Protein AF-A0A9D8LE51-F1 (afdb_monomer_lite)

Foldseek 3Di:
DKFWADPVCRPDTDDFDKAKDWDWDWDAPDPPGDIWIKIWIWIDRVQQQKIWTWIKTADPDPVDQAGIKIKIAMDGDDPSRPWWWDDKDAKFFAADQPDDGDGQQWDKDAPDTRIIMTGGGNPVVSVVVNLVRQQRGFKIWMWTAIPVRIIMIDIDGCPPVNNVSSVVSVVVVVD

Structure (mmCIF, N/CA/C/O backbone):
data_AF-A0A9D8LE51-F1
#
_entry.id   AF-A0A9D8LE51-F1
#
loop_
_atom_site.group_PDB
_atom_site.id
_atom_site.type_symbol
_atom_site.label_atom_id
_atom_site.label_alt_id
_atom_site.label_comp_id
_atom_site.label_asym_id
_atom_site.label_entity_id
_atom_site.label_seq_id
_atom_site.pdbx_PDB_ins_code
_atom_site.Cartn_x
_atom_site.Cartn_y
_atom_site.Cartn_z
_atom_site.occupancy
_atom_site.B_iso_or_equiv
_atom_site.auth_seq_id
_atom_site.auth_comp_id
_atom_site.auth_asym_id
_atom_site.auth_atom_id
_atom_site.pdbx_PDB_model_num
ATOM 1 N N . MET A 1 1 ? 0.477 -6.392 -10.928 1.00 93.62 1 MET A N 1
ATOM 2 C CA . MET A 1 1 ? 1.270 -6.075 -12.134 1.00 93.62 1 MET A CA 1
ATOM 3 C C . MET A 1 1 ? 2.064 -4.800 -11.927 1.00 93.62 1 MET A C 1
ATOM 5 O O . MET A 1 1 ? 1.742 -4.028 -11.030 1.00 93.62 1 MET A O 1
ATOM 9 N N . LEU A 1 2 ? 3.092 -4.597 -12.742 1.00 94.69 2 LEU A N 1
ATOM 10 C CA . LEU A 1 2 ? 3.905 -3.389 -12.770 1.00 94.69 2 LEU A CA 1
ATOM 11 C C . LEU A 1 2 ? 3.818 -2.756 -14.156 1.00 94.69 2 LEU A C 1
ATOM 13 O O . LEU A 1 2 ? 4.219 -3.365 -15.145 1.00 94.69 2 LEU A O 1
ATOM 17 N N . TYR A 1 3 ? 3.315 -1.532 -14.200 1.00 93.44 3 TYR A N 1
ATOM 18 C CA . TYR A 1 3 ? 3.349 -0.673 -15.372 1.00 93.44 3 TYR A CA 1
ATOM 19 C C . TYR A 1 3 ? 4.616 0.176 -15.308 1.00 93.44 3 TYR A C 1
ATOM 21 O O . TYR A 1 3 ? 4.831 0.860 -14.311 1.00 93.44 3 TYR A O 1
ATOM 29 N N . ILE A 1 4 ? 5.462 0.130 -16.335 1.00 91.00 4 ILE A N 1
ATOM 30 C CA . ILE A 1 4 ? 6.703 0.913 -16.415 1.00 91.00 4 ILE A CA 1
ATOM 31 C C . ILE A 1 4 ? 6.633 1.813 -17.641 1.00 91.00 4 ILE A C 1
ATOM 33 O O . ILE A 1 4 ? 6.334 1.353 -18.744 1.00 91.00 4 ILE A O 1
ATOM 37 N N . GLU A 1 5 ? 6.940 3.090 -17.451 1.00 88.88 5 GLU A N 1
ATOM 38 C CA . GLU A 1 5 ? 7.094 4.039 -18.546 1.00 88.88 5 GLU A CA 1
ATOM 39 C C . GLU A 1 5 ? 8.194 3.586 -19.521 1.00 88.88 5 GLU A C 1
ATOM 41 O O . GLU A 1 5 ? 9.293 3.191 -19.118 1.00 88.88 5 GLU A O 1
ATOM 46 N N . VAL A 1 6 ? 7.895 3.671 -20.817 1.00 84.88 6 VAL A N 1
ATOM 47 C CA . VAL A 1 6 ? 8.857 3.457 -21.900 1.00 84.88 6 VAL A CA 1
ATOM 48 C C . VAL A 1 6 ? 9.201 4.833 -22.478 1.00 84.88 6 VAL A C 1
ATOM 50 O O . VAL A 1 6 ? 8.298 5.471 -23.019 1.00 84.88 6 VAL A O 1
ATOM 53 N N . PRO A 1 7 ? 10.461 5.309 -22.385 1.00 79.75 7 PRO A N 1
ATOM 54 C CA . PRO A 1 7 ? 10.827 6.664 -22.814 1.00 79.75 7 PRO A CA 1
ATOM 55 C C . PRO A 1 7 ? 10.425 6.991 -24.258 1.00 79.75 7 PRO A C 1
ATOM 57 O O . PRO A 1 7 ? 9.908 8.073 -24.524 1.00 79.75 7 PRO A O 1
ATOM 60 N N . ASP A 1 8 ? 10.587 6.029 -25.168 1.00 82.56 8 ASP A N 1
ATOM 61 C CA . ASP A 1 8 ? 10.288 6.199 -26.595 1.00 82.56 8 ASP A CA 1
ATOM 62 C C . ASP A 1 8 ? 8.804 5.973 -26.943 1.00 82.56 8 ASP A C 1
ATOM 64 O O . ASP A 1 8 ? 8.380 6.218 -28.072 1.00 82.56 8 ASP A O 1
ATOM 68 N N . ALA A 1 9 ? 7.993 5.515 -25.981 1.00 81.00 9 ALA A N 1
ATOM 69 C CA . ALA A 1 9 ? 6.557 5.300 -26.147 1.00 81.00 9 ALA A CA 1
ATO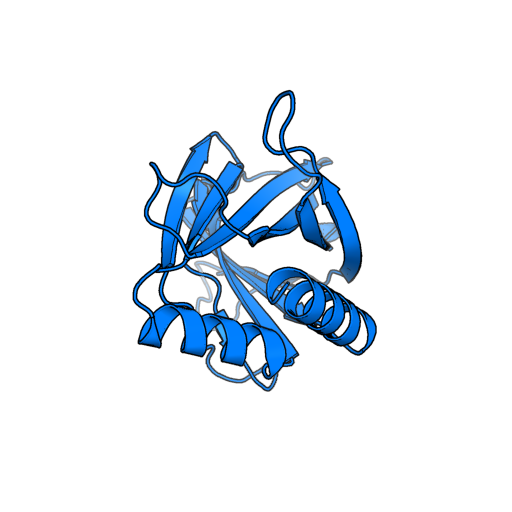M 70 C C . ALA A 1 9 ? 5.781 5.538 -24.831 1.00 81.00 9 ALA A C 1
ATOM 72 O O . ALA A 1 9 ? 5.201 4.601 -24.277 1.00 81.00 9 ALA A O 1
ATOM 73 N N . PRO A 1 10 ? 5.694 6.786 -24.326 1.00 73.19 10 PRO A N 1
ATOM 74 C CA . PRO A 1 10 ? 5.109 7.065 -23.006 1.00 73.19 10 PRO A CA 1
ATOM 75 C C . PRO A 1 10 ? 3.629 6.668 -22.868 1.00 73.19 10 PRO A C 1
ATOM 77 O O . PRO A 1 10 ? 3.141 6.460 -21.763 1.00 73.19 10 PRO A O 1
ATOM 80 N N . GLN A 1 11 ? 2.907 6.557 -23.990 1.00 80.12 11 GLN A N 1
ATOM 81 C CA . GLN A 1 11 ? 1.498 6.141 -24.041 1.00 80.12 11 GLN A CA 1
ATOM 82 C C . GLN A 1 11 ? 1.307 4.612 -24.055 1.00 80.12 11 GLN A C 1
ATOM 84 O O . GLN A 1 11 ? 0.177 4.138 -24.005 1.00 80.12 11 GLN A O 1
ATOM 89 N 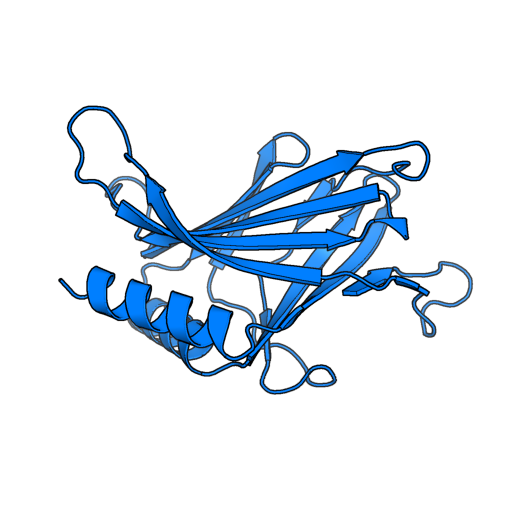N . GLN A 1 12 ? 2.389 3.834 -24.149 1.00 84.31 12 GLN A N 1
ATOM 90 C CA . GLN A 1 12 ? 2.366 2.371 -24.179 1.00 84.31 12 GLN A CA 1
ATOM 91 C C . GLN A 1 12 ? 3.314 1.835 -23.099 1.00 84.31 12 GLN A C 1
ATOM 93 O O . GLN A 1 12 ? 4.438 1.425 -23.402 1.00 84.31 12 GLN A O 1
ATOM 98 N N . PRO A 1 13 ? 2.903 1.875 -21.817 1.00 86.94 13 PRO A N 1
ATOM 99 C CA . PRO A 1 13 ? 3.744 1.382 -20.740 1.00 86.94 13 PRO A CA 1
ATOM 100 C C . PRO A 1 13 ? 4.001 -0.117 -20.902 1.00 86.94 13 PRO A C 1
ATOM 102 O O . PRO A 1 13 ? 3.112 -0.898 -21.257 1.00 86.94 13 PRO A O 1
ATOM 105 N N . ARG A 1 14 ? 5.222 -0.544 -20.575 1.00 90.75 14 ARG A N 1
ATOM 106 C CA . ARG A 1 14 ? 5.536 -1.966 -20.462 1.00 90.75 14 ARG A CA 1
ATOM 107 C C . ARG A 1 14 ? 4.805 -2.513 -19.242 1.00 90.75 14 ARG A C 1
ATOM 109 O O . ARG A 1 14 ? 5.027 -2.042 -18.130 1.00 90.75 14 ARG A O 1
ATOM 116 N N . THR A 1 15 ? 3.981 -3.530 -19.453 1.00 94.44 15 THR A N 1
ATOM 117 C CA . THR A 1 15 ? 3.279 -4.229 -18.373 1.00 94.44 15 THR A CA 1
ATOM 118 C C . THR A 1 15 ? 4.034 -5.500 -18.016 1.00 94.44 15 THR A C 1
ATOM 120 O O . THR A 1 15 ? 4.350 -6.303 -18.894 1.00 94.44 15 THR A O 1
ATOM 123 N N . VAL A 1 16 ? 4.335 -5.682 -16.733 1.00 94.94 16 VAL A N 1
ATOM 124 C CA . VAL A 1 16 ? 4.995 -6.879 -16.204 1.00 94.94 16 VAL A CA 1
ATOM 125 C C . VAL A 1 16 ? 4.047 -7.576 -15.223 1.00 94.94 16 VAL A C 1
ATOM 127 O O . VAL A 1 16 ? 3.603 -6.950 -14.249 1.00 94.94 16 VAL A O 1
ATOM 130 N N . PRO A 1 17 ? 3.682 -8.847 -15.464 1.00 96.12 17 PRO A N 1
ATOM 131 C CA . PRO A 1 17 ? 2.771 -9.573 -14.593 1.00 96.12 17 PRO A CA 1
ATOM 132 C C . PRO A 1 17 ? 3.408 -9.845 -13.227 1.00 96.12 17 PRO A C 1
ATOM 134 O O . PRO A 1 17 ? 4.623 -9.928 -13.073 1.00 96.12 17 PRO A O 1
ATOM 137 N N . GLY A 1 18 ? 2.558 -9.986 -12.217 1.00 96.12 18 GLY A N 1
ATOM 138 C CA . GLY A 1 18 ? 2.969 -10.303 -10.856 1.00 96.12 18 GLY A CA 1
ATOM 139 C C . GLY A 1 18 ? 1.799 -10.863 -10.062 1.00 96.12 18 GLY A C 1
ATOM 140 O O . GLY A 1 18 ? 0.686 -10.966 -10.578 1.00 96.12 18 GLY A O 1
ATOM 141 N N . ARG A 1 19 ? 2.045 -11.196 -8.800 1.00 97.75 19 ARG A N 1
ATOM 142 C CA . ARG A 1 19 ? 1.057 -11.774 -7.880 1.00 97.75 19 ARG A CA 1
ATOM 143 C C . ARG A 1 19 ? 1.113 -11.088 -6.525 1.00 97.75 19 ARG A C 1
ATOM 145 O O . ARG A 1 19 ? 2.127 -10.483 -6.193 1.00 97.75 19 ARG A O 1
ATOM 152 N N . VAL A 1 20 ? 0.038 -11.199 -5.754 1.00 98.56 20 VAL A N 1
ATOM 153 C CA . VAL A 1 20 ? -0.041 -10.665 -4.393 1.00 98.56 20 VAL A CA 1
ATOM 154 C C . VAL A 1 20 ? -0.578 -11.717 -3.431 1.00 98.56 20 VAL A C 1
ATOM 156 O O . VAL A 1 20 ? -1.519 -12.441 -3.752 1.00 98.56 20 VAL A O 1
ATOM 159 N N . PHE A 1 21 ? 0.020 -11.783 -2.246 1.00 98.31 21 PHE A N 1
ATOM 160 C CA . PHE A 1 21 ? -0.419 -12.625 -1.140 1.00 98.31 21 PHE A CA 1
ATOM 161 C C . PHE A 1 21 ? -0.804 -11.752 0.045 1.00 98.31 21 PHE A C 1
ATOM 163 O O . PHE A 1 21 ? -0.005 -10.934 0.496 1.00 98.31 21 PHE A O 1
ATOM 170 N N . TRP A 1 22 ? -2.015 -11.949 0.559 1.00 98.50 22 TRP A N 1
ATOM 171 C CA . TRP A 1 22 ? -2.552 -11.203 1.691 1.00 98.50 22 TRP A CA 1
ATOM 172 C C . TRP A 1 22 ? -2.564 -12.065 2.944 1.00 98.50 22 TRP A C 1
ATOM 174 O O . TRP A 1 22 ? -2.959 -13.231 2.891 1.00 98.50 22 TRP A O 1
ATOM 184 N N . ARG A 1 23 ? -2.154 -11.488 4.072 1.00 97.75 23 ARG A N 1
ATOM 185 C CA . ARG A 1 23 ? -2.282 -12.123 5.383 1.00 97.75 23 ARG A CA 1
ATOM 186 C C . ARG A 1 23 ? -2.422 -11.096 6.492 1.00 97.75 23 ARG A C 1
ATOM 188 O O . ARG A 1 23 ? -1.899 -9.984 6.396 1.00 97.75 23 ARG A O 1
ATOM 195 N N . LEU A 1 24 ? -3.073 -11.517 7.569 1.00 95.94 24 LEU A N 1
ATOM 196 C CA . LEU A 1 24 ? -2.896 -10.881 8.863 1.00 95.94 24 LEU A CA 1
ATOM 197 C C . LEU A 1 24 ? -1.564 -11.328 9.460 1.00 95.94 24 LEU A C 1
ATOM 199 O O . LEU A 1 24 ? -1.166 -12.489 9.356 1.00 95.94 24 LEU A O 1
ATOM 203 N N . ASP A 1 25 ? -0.890 -10.382 10.082 1.00 92.69 25 ASP A N 1
ATOM 204 C CA . ASP A 1 25 ? 0.350 -10.562 10.811 1.00 92.69 25 ASP A CA 1
ATOM 205 C C . ASP A 1 25 ? 0.227 -9.843 12.157 1.00 92.69 25 ASP A C 1
ATOM 207 O O . ASP A 1 25 ? -0.746 -9.127 12.418 1.00 92.69 25 ASP A O 1
ATOM 211 N N . SER A 1 26 ? 1.223 -10.034 13.004 1.00 86.62 26 SER A N 1
ATOM 212 C CA . SER A 1 26 ? 1.283 -9.436 14.331 1.00 86.62 26 SER A CA 1
ATOM 213 C C . SER A 1 26 ? 2.681 -8.887 14.563 1.00 86.62 26 SER A C 1
ATOM 215 O O . SER A 1 26 ? 3.654 -9.574 14.260 1.00 86.62 26 SER A O 1
ATOM 217 N N . ASP A 1 27 ? 2.791 -7.677 15.103 1.00 77.50 27 ASP A N 1
ATOM 218 C CA . ASP A 1 27 ? 4.089 -7.059 15.385 1.00 77.50 27 ASP A CA 1
ATOM 219 C C . ASP A 1 27 ? 4.091 -6.347 16.736 1.00 77.50 27 ASP A C 1
ATOM 221 O O . ASP A 1 27 ? 3.074 -5.830 17.196 1.00 77.50 27 ASP A O 1
ATOM 225 N N . THR A 1 28 ? 5.248 -6.328 17.384 1.00 69.44 28 THR A N 1
ATOM 226 C CA . THR A 1 28 ? 5.460 -5.641 18.660 1.00 69.44 28 THR A CA 1
ATOM 227 C C . THR A 1 28 ? 6.071 -4.275 18.402 1.00 69.44 28 THR A C 1
ATOM 229 O O . THR A 1 28 ? 7.212 -4.180 17.948 1.00 69.44 28 THR A O 1
ATOM 232 N N . VAL A 1 29 ? 5.353 -3.202 18.736 1.00 63.44 29 VAL A N 1
ATOM 233 C CA . VAL A 1 29 ? 5.803 -1.817 18.503 1.00 63.44 29 VAL A CA 1
ATOM 234 C C . VAL A 1 29 ? 6.745 -1.336 19.623 1.00 63.44 29 VAL A C 1
ATOM 236 O O . VAL A 1 29 ? 6.523 -0.305 20.250 1.00 63.44 29 VAL A O 1
ATOM 239 N N . GLY A 1 30 ? 7.802 -2.104 19.900 1.00 62.50 30 GLY A N 1
ATOM 240 C CA . GLY A 1 30 ? 8.761 -1.849 20.983 1.00 62.50 30 GLY A CA 1
ATOM 241 C C . GLY A 1 30 ? 8.569 -2.739 22.217 1.00 62.50 30 GLY A C 1
ATOM 242 O O . GLY A 1 30 ? 7.576 -3.455 22.353 1.00 62.50 30 GLY A O 1
ATOM 243 N N . GLN A 1 31 ? 9.555 -2.734 23.123 1.00 62.94 31 GLN A N 1
ATOM 244 C CA . GLN A 1 31 ? 9.515 -3.570 24.330 1.00 62.94 31 GLN A CA 1
ATOM 245 C C . GLN A 1 31 ? 8.340 -3.182 25.238 1.00 62.94 31 GLN A C 1
ATOM 247 O O . GLN A 1 31 ? 8.195 -2.023 25.619 1.00 62.94 31 GLN A O 1
ATOM 252 N N . GLY A 1 32 ? 7.524 -4.172 25.610 1.00 67.50 32 GLY A N 1
ATOM 253 C CA . GLY A 1 32 ? 6.408 -4.009 26.547 1.00 67.50 32 GLY A CA 1
ATOM 254 C C . GLY A 1 32 ? 5.129 -3.413 25.952 1.00 67.50 32 GLY A C 1
ATOM 255 O O . GLY A 1 32 ? 4.167 -3.233 26.695 1.00 67.50 32 GLY A O 1
ATOM 256 N N . GLN A 1 33 ? 5.090 -3.123 24.648 1.00 68.12 33 GLN A N 1
ATOM 257 C CA . GLN A 1 33 ? 3.868 -2.675 23.9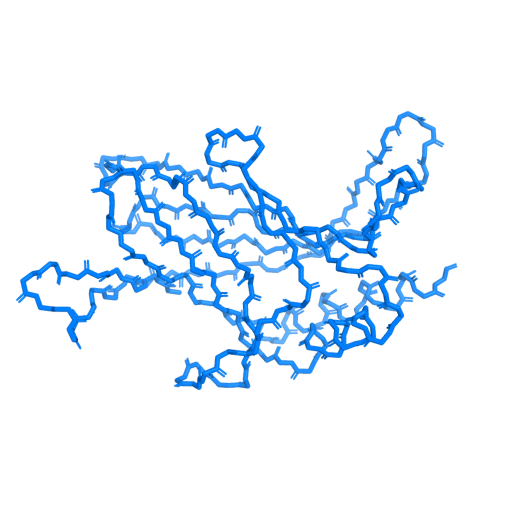77 1.00 68.12 33 GLN A CA 1
ATOM 258 C C . GLN A 1 33 ? 2.974 -3.858 23.575 1.00 68.12 33 GLN A C 1
ATOM 260 O O . GLN A 1 33 ? 3.488 -4.956 23.324 1.00 68.12 33 GLN A O 1
ATOM 265 N N . PRO A 1 34 ? 1.645 -3.652 23.495 1.00 71.81 34 PRO A N 1
ATOM 266 C CA . PRO A 1 34 ? 0.734 -4.640 22.938 1.00 71.81 34 PRO A CA 1
ATOM 267 C C . PRO A 1 34 ? 1.158 -5.060 21.529 1.00 71.81 34 PRO A C 1
ATOM 269 O O . PRO A 1 34 ? 1.731 -4.284 20.761 1.00 71.81 34 PRO A O 1
ATOM 272 N N . VAL A 1 35 ? 0.858 -6.312 21.196 1.00 79.31 35 VAL A N 1
ATOM 273 C CA . VAL A 1 35 ? 1.011 -6.820 19.836 1.00 79.31 35 VAL A CA 1
ATOM 274 C C . VAL A 1 35 ? -0.046 -6.154 18.961 1.00 79.31 35 VAL A C 1
ATOM 276 O O . VAL A 1 35 ? -1.242 -6.330 19.188 1.00 79.31 35 VAL A O 1
ATOM 279 N N . GLU A 1 36 ? 0.395 -5.420 17.949 1.00 85.25 36 GLU A N 1
ATOM 280 C CA . GLU A 1 36 ? -0.485 -4.772 16.988 1.00 85.25 36 GLU A CA 1
ATOM 281 C C . GLU A 1 36 ? -0.799 -5.712 15.829 1.00 85.25 36 GLU A C 1
ATOM 283 O O . GLU A 1 36 ? 0.077 -6.395 15.290 1.00 85.25 36 GLU A O 1
ATOM 288 N N . THR A 1 37 ? -2.067 -5.724 15.417 1.00 91.75 37 THR A N 1
ATOM 289 C CA . THR A 1 37 ? -2.469 -6.429 14.196 1.00 91.75 37 THR A CA 1
ATOM 290 C C . THR A 1 37 ? -1.973 -5.652 12.981 1.00 91.75 37 THR A C 1
ATOM 292 O O . THR A 1 37 ? -2.257 -4.460 12.838 1.00 91.75 37 THR A O 1
ATOM 295 N N . ILE A 1 38 ? -1.289 -6.353 12.080 1.00 95.38 38 ILE A N 1
ATOM 296 C CA . ILE A 1 38 ? -0.775 -5.826 10.819 1.00 95.38 38 ILE A CA 1
ATOM 297 C C . ILE A 1 38 ? -1.487 -6.503 9.649 1.00 95.38 38 ILE A C 1
ATOM 299 O O . ILE A 1 38 ? -1.605 -7.725 9.592 1.00 95.38 38 ILE A O 1
ATOM 303 N N . VAL A 1 39 ? -1.910 -5.713 8.667 1.00 98.12 39 VAL A N 1
ATOM 304 C CA . VAL A 1 39 ? -2.238 -6.220 7.329 1.00 98.12 39 VAL A CA 1
ATOM 305 C C . VAL A 1 39 ? -0.949 -6.283 6.529 1.00 98.12 39 VAL A C 1
ATOM 307 O O . VAL A 1 39 ? -0.243 -5.280 6.457 1.00 98.12 39 VAL A O 1
ATOM 310 N N . ARG A 1 40 ? -0.652 -7.417 5.893 1.00 98.44 40 ARG A N 1
ATOM 311 C CA . ARG A 1 40 ? 0.490 -7.553 4.983 1.00 98.44 40 ARG A CA 1
ATOM 312 C C . ARG A 1 40 ? 0.033 -8.030 3.609 1.00 98.44 40 ARG A C 1
ATOM 314 O O . ARG A 1 40 ? -0.654 -9.043 3.501 1.00 98.44 40 ARG A O 1
ATOM 321 N N . ALA A 1 41 ? 0.473 -7.319 2.578 1.00 98.62 41 ALA A N 1
ATOM 322 C CA . ALA A 1 41 ? 0.442 -7.729 1.185 1.00 98.62 41 ALA A CA 1
ATOM 323 C C . ALA A 1 41 ? 1.877 -7.931 0.688 1.00 98.62 41 ALA A C 1
ATOM 325 O O . ALA A 1 41 ? 2.679 -6.998 0.675 1.00 98.62 41 ALA A O 1
ATOM 326 N N . THR A 1 42 ? 2.204 -9.149 0.267 1.00 98.44 42 THR A N 1
ATOM 327 C CA . THR A 1 42 ? 3.475 -9.456 -0.396 1.00 98.44 42 THR A CA 1
ATOM 328 C C . THR A 1 42 ? 3.231 -9.522 -1.894 1.00 98.44 42 THR A C 1
ATOM 330 O O . THR A 1 42 ? 2.562 -10.438 -2.369 1.00 98.44 42 THR A O 1
ATOM 333 N N . VAL A 1 43 ? 3.744 -8.537 -2.628 1.00 98.44 43 VAL A N 1
ATOM 334 C CA . VAL A 1 43 ? 3.651 -8.455 -4.087 1.00 98.44 43 VAL A CA 1
ATOM 335 C C . VAL A 1 43 ? 4.958 -8.948 -4.697 1.00 98.44 43 VAL A C 1
ATOM 337 O O . VAL A 1 43 ? 6.030 -8.478 -4.328 1.00 98.44 43 VAL A O 1
ATOM 340 N N . GLU A 1 44 ? 4.874 -9.860 -5.658 1.00 97.06 44 GLU A N 1
ATOM 341 C CA . GLU A 1 44 ? 6.026 -10.408 -6.376 1.00 97.06 44 GLU A CA 1
ATOM 342 C C . GLU A 1 44 ? 5.863 -10.188 -7.880 1.00 97.06 44 GLU A C 1
ATOM 344 O O . GLU A 1 44 ? 4.826 -10.529 -8.456 1.00 97.06 44 GLU A O 1
ATOM 349 N N . ILE A 1 45 ? 6.895 -9.639 -8.522 1.00 95.75 45 ILE A N 1
ATOM 350 C CA . ILE A 1 45 ? 6.976 -9.388 -9.966 1.00 95.75 45 ILE A CA 1
ATOM 351 C C . ILE A 1 45 ? 8.288 -10.027 -10.465 1.00 95.75 45 ILE A C 1
ATOM 353 O O . ILE A 1 45 ? 9.300 -9.333 -10.617 1.00 95.75 45 ILE A O 1
ATOM 357 N N . PRO A 1 46 ? 8.309 -11.360 -10.671 1.00 92.94 46 PRO A N 1
ATOM 358 C CA . PRO A 1 46 ? 9.546 -12.109 -10.910 1.00 92.94 46 PRO A CA 1
ATOM 359 C C . PRO A 1 46 ? 10.324 -11.631 -12.138 1.00 92.94 46 PRO A C 1
ATOM 361 O O . PRO A 1 46 ? 11.533 -11.439 -12.058 1.00 92.94 46 PRO A O 1
ATOM 364 N N . ASP A 1 47 ? 9.627 -11.341 -13.238 1.00 91.38 47 ASP A N 1
ATOM 365 C CA . ASP A 1 47 ? 10.243 -10.910 -14.501 1.00 91.38 47 ASP A CA 1
ATOM 366 C C . ASP A 1 47 ? 10.861 -9.501 -14.427 1.00 91.38 47 ASP A C 1
ATOM 368 O O . ASP A 1 47 ? 11.619 -9.106 -15.314 1.00 91.38 47 ASP A O 1
ATOM 372 N N . ALA A 1 48 ? 10.541 -8.731 -13.381 1.00 91.44 48 ALA A N 1
ATOM 373 C CA . ALA A 1 48 ? 11.190 -7.458 -13.069 1.00 91.44 48 ALA A CA 1
ATOM 374 C C . ALA A 1 48 ? 12.244 -7.586 -11.956 1.00 91.44 48 ALA A C 1
ATOM 376 O O . ALA A 1 48 ? 12.845 -6.582 -11.581 1.00 91.44 48 ALA A O 1
ATOM 377 N N . GLY A 1 49 ? 12.428 -8.782 -11.383 1.00 92.94 49 GLY A N 1
ATOM 378 C CA . GLY A 1 49 ? 13.273 -8.985 -10.210 1.00 92.94 49 GLY A CA 1
ATOM 379 C C . GLY A 1 49 ? 12.851 -8.113 -9.028 1.00 92.94 49 GLY A C 1
ATOM 380 O O . GLY A 1 49 ? 13.716 -7.650 -8.295 1.00 92.94 49 GLY A O 1
ATOM 381 N N . LEU A 1 50 ? 11.552 -7.821 -8.876 1.00 94.56 50 LEU A N 1
ATOM 382 C CA . LEU A 1 50 ? 11.034 -6.868 -7.890 1.00 94.56 50 LEU A CA 1
ATOM 383 C C . LEU A 1 50 ? 10.000 -7.534 -6.980 1.00 94.56 50 LEU A C 1
ATOM 385 O O . LEU A 1 50 ? 9.048 -8.159 -7.448 1.00 94.56 50 LEU A O 1
ATOM 389 N N . ALA A 1 51 ? 10.151 -7.335 -5.677 1.00 96.44 51 ALA A N 1
ATOM 390 C CA . ALA A 1 51 ? 9.153 -7.670 -4.674 1.00 96.44 51 ALA A CA 1
ATOM 391 C C . ALA A 1 51 ? 8.853 -6.455 -3.789 1.00 96.44 51 ALA A C 1
ATOM 393 O O . ALA A 1 51 ? 9.721 -5.611 -3.559 1.00 96.44 51 ALA A O 1
ATOM 394 N N . LEU A 1 52 ? 7.624 -6.383 -3.288 1.00 98.19 52 LEU A N 1
ATOM 395 C CA . LEU A 1 52 ? 7.154 -5.371 -2.350 1.00 98.19 52 LEU A CA 1
ATOM 396 C C . LEU A 1 52 ? 6.498 -6.060 -1.154 1.00 98.19 52 LEU A C 1
ATOM 398 O O . LEU A 1 52 ? 5.550 -6.831 -1.289 1.00 98.19 52 LEU A O 1
ATOM 402 N N . ASP A 1 53 ? 6.985 -5.714 0.024 1.00 98.38 53 ASP A N 1
ATOM 403 C CA . ASP A 1 53 ? 6.372 -5.993 1.308 1.00 98.38 53 ASP A CA 1
ATOM 404 C C . ASP A 1 53 ? 5.596 -4.740 1.747 1.00 98.38 53 ASP A C 1
ATOM 406 O O . ASP A 1 53 ? 6.188 -3.752 2.191 1.00 98.38 53 ASP A O 1
ATOM 410 N N . PHE A 1 54 ? 4.277 -4.761 1.537 1.00 98.62 54 PHE A N 1
ATOM 411 C CA . PHE A 1 54 ? 3.353 -3.664 1.824 1.00 98.62 54 PHE A CA 1
ATOM 412 C C . PHE A 1 54 ? 2.578 -3.976 3.103 1.00 98.62 54 PHE A C 1
ATOM 414 O O . PHE A 1 54 ? 1.862 -4.975 3.170 1.00 98.62 54 PHE A O 1
ATOM 421 N N . THR A 1 55 ? 2.704 -3.137 4.125 1.00 98.31 55 THR A N 1
ATOM 422 C CA . THR A 1 55 ? 2.040 -3.339 5.416 1.00 98.31 55 THR A CA 1
ATOM 423 C C . THR A 1 55 ? 1.123 -2.184 5.765 1.00 98.31 55 THR A C 1
ATOM 425 O O . THR A 1 55 ? 1.383 -1.057 5.369 1.00 98.31 55 THR A O 1
ATOM 428 N N . ILE A 1 56 ? 0.064 -2.450 6.527 1.00 97.94 56 ILE A N 1
ATOM 429 C CA . ILE A 1 56 ? -0.799 -1.430 7.130 1.00 97.94 56 ILE A CA 1
ATOM 430 C C . ILE A 1 56 ? -0.952 -1.763 8.606 1.00 97.94 56 ILE A C 1
ATOM 432 O O . ILE A 1 56 ? -1.296 -2.895 8.956 1.00 97.94 56 ILE A O 1
ATOM 436 N N . ARG A 1 57 ? -0.717 -0.779 9.469 1.00 95.44 57 ARG A N 1
ATOM 437 C CA . ARG A 1 57 ? -0.890 -0.913 10.918 1.00 95.44 57 ARG A CA 1
ATOM 438 C C . ARG A 1 57 ? -1.447 0.362 11.530 1.00 95.44 57 ARG A C 1
ATOM 440 O O . ARG A 1 57 ? -1.205 1.452 11.006 1.00 95.44 57 ARG A O 1
ATOM 447 N N . ARG A 1 58 ? -2.135 0.237 12.664 1.00 94.12 58 ARG A N 1
ATOM 448 C CA . ARG A 1 58 ? -2.497 1.384 13.504 1.00 94.12 58 ARG A CA 1
ATOM 449 C C . ARG A 1 58 ? -1.229 2.072 14.010 1.00 94.12 58 ARG A C 1
ATOM 451 O O . ARG A 1 58 ? -0.210 1.424 14.274 1.00 94.12 58 ARG A O 1
ATOM 458 N N . ASN A 1 59 ? -1.272 3.396 14.104 1.00 92.56 59 ASN A N 1
ATOM 459 C CA . ASN A 1 59 ? -0.232 4.142 14.791 1.00 92.56 59 ASN A CA 1
ATOM 460 C C . ASN A 1 59 ? -0.576 4.242 16.283 1.00 92.56 59 ASN A C 1
ATOM 462 O O . ASN A 1 59 ? -1.628 4.767 16.645 1.00 92.56 59 ASN A O 1
ATOM 466 N N . THR A 1 60 ? 0.311 3.738 17.135 1.00 87.94 60 THR A N 1
ATOM 467 C CA . THR A 1 60 ? 0.189 3.800 18.599 1.00 87.94 60 THR A CA 1
ATOM 468 C C . THR A 1 60 ? 1.162 4.792 19.231 1.00 87.94 60 THR A C 1
ATOM 470 O O . THR A 1 60 ? 1.044 5.095 20.417 1.00 87.94 60 THR A O 1
ATOM 473 N N . ASP A 1 61 ? 2.094 5.338 18.445 1.00 87.31 61 ASP A N 1
ATOM 474 C CA . ASP A 1 61 ? 3.018 6.369 18.900 1.00 87.31 61 ASP A CA 1
ATOM 475 C C . ASP A 1 61 ? 2.326 7.737 18.893 1.00 87.31 61 ASP A C 1
ATOM 477 O O . ASP A 1 61 ? 2.089 8.331 17.839 1.00 87.31 61 ASP A O 1
ATOM 481 N N . GLN A 1 62 ? 2.010 8.242 20.088 1.00 83.75 62 GLN A N 1
ATOM 482 C CA . GLN A 1 62 ? 1.363 9.543 20.272 1.00 83.75 62 GLN A CA 1
ATOM 483 C C . GLN A 1 62 ? 2.265 10.724 19.890 1.00 83.75 62 GLN A C 1
ATOM 485 O O . GLN A 1 62 ? 1.754 11.817 19.649 1.00 83.75 62 GLN A O 1
ATOM 490 N N . ALA A 1 63 ? 3.587 10.531 19.827 1.00 88.12 63 ALA A N 1
ATOM 491 C CA . ALA A 1 63 ? 4.516 11.573 19.401 1.00 88.12 63 ALA A CA 1
ATOM 492 C C . ALA A 1 63 ? 4.521 11.764 17.875 1.00 88.12 63 ALA A C 1
ATOM 494 O O . ALA A 1 63 ? 4.986 12.795 17.386 1.00 88.12 63 ALA A O 1
ATOM 495 N N . PHE A 1 64 ? 3.988 10.798 17.120 1.00 88.69 64 PHE A N 1
ATOM 496 C CA . PHE A 1 64 ? 3.927 10.846 15.666 1.00 88.69 64 PHE A CA 1
ATOM 497 C C . PHE A 1 64 ? 2.483 11.091 15.185 1.00 88.69 64 PHE A C 1
ATOM 499 O O . PHE A 1 64 ? 1.613 10.251 15.414 1.00 88.69 64 PHE A O 1
ATOM 506 N N . PRO A 1 65 ? 2.179 12.220 14.513 1.00 92.50 65 PRO A N 1
ATOM 507 C CA . PRO A 1 65 ? 0.809 12.603 14.167 1.00 92.50 65 PRO A CA 1
ATOM 508 C C . PRO A 1 65 ? 0.286 11.841 12.938 1.00 92.50 65 PRO A C 1
ATOM 510 O O . PRO A 1 65 ? 0.136 12.396 11.852 1.00 92.50 65 PRO A O 1
ATOM 513 N N . ALA A 1 66 ? -0.009 10.555 13.115 1.00 97.06 66 ALA A N 1
ATOM 514 C CA . ALA A 1 66 ? -0.618 9.699 12.102 1.00 97.06 66 ALA A CA 1
ATOM 515 C C . ALA A 1 66 ? -1.692 8.798 12.721 1.00 97.06 66 ALA A C 1
ATOM 517 O O . ALA A 1 66 ? -1.580 8.411 13.883 1.00 97.06 66 ALA A O 1
ATOM 518 N N . SER A 1 67 ? -2.724 8.442 11.952 1.00 97.06 67 SER A N 1
ATOM 519 C CA . SER A 1 67 ? -3.719 7.444 12.380 1.00 97.06 67 SER A CA 1
ATOM 520 C C . SER A 1 67 ? -3.221 6.018 12.144 1.00 97.06 67 SER A C 1
ATOM 522 O O . SER A 1 67 ? -3.360 5.141 12.996 1.00 97.06 67 SER A O 1
ATOM 524 N N . HIS A 1 68 ? -2.617 5.796 10.979 1.00 97.19 68 HIS A N 1
ATOM 525 C CA . HIS A 1 68 ? -2.099 4.514 10.524 1.00 97.19 68 HIS A CA 1
ATOM 5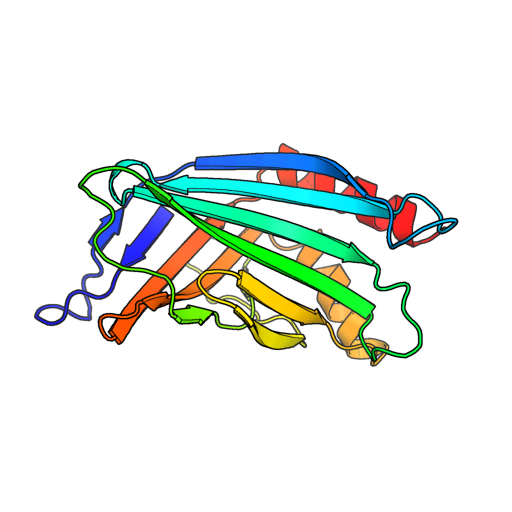26 C C . HIS A 1 68 ? -0.800 4.729 9.758 1.00 97.19 68 HIS A C 1
ATOM 528 O O . HIS A 1 68 ? -0.529 5.808 9.228 1.00 97.19 68 HIS A O 1
ATOM 534 N N . ILE A 1 69 ? -0.011 3.668 9.681 1.00 97.12 69 ILE A N 1
ATOM 535 C CA . ILE A 1 69 ? 1.256 3.643 8.972 1.00 97.12 69 ILE A CA 1
ATOM 536 C C . ILE A 1 69 ? 1.172 2.581 7.890 1.00 97.12 69 ILE A C 1
ATOM 538 O O . ILE A 1 69 ? 0.880 1.419 8.186 1.00 97.12 69 ILE A O 1
ATOM 542 N N . ILE A 1 70 ? 1.462 2.981 6.653 1.00 98.44 70 ILE A N 1
ATOM 543 C CA . ILE A 1 70 ? 1.713 2.047 5.561 1.00 98.44 70 ILE A CA 1
ATOM 544 C C . ILE A 1 70 ? 3.220 1.890 5.396 1.00 98.44 70 ILE A C 1
ATOM 546 O O . ILE A 1 70 ? 3.902 2.857 5.063 1.00 98.44 70 ILE A O 1
ATOM 550 N N . GLY A 1 71 ? 3.742 0.692 5.642 1.00 97.88 71 GLY A N 1
ATOM 551 C CA . GLY A 1 71 ? 5.142 0.356 5.394 1.00 97.88 71 GLY A CA 1
ATOM 552 C C . GLY A 1 71 ? 5.318 -0.218 3.995 1.00 97.88 71 GLY A C 1
ATOM 553 O O . GLY A 1 71 ? 4.504 -1.022 3.549 1.00 97.88 71 GLY A O 1
ATOM 554 N N . MET A 1 72 ? 6.366 0.195 3.288 1.00 98.62 72 MET A N 1
ATOM 555 C CA . MET A 1 72 ? 6.650 -0.265 1.929 1.00 98.62 72 MET A CA 1
ATOM 556 C C . MET A 1 72 ? 8.133 -0.573 1.814 1.00 98.62 72 MET A C 1
ATOM 558 O O . MET A 1 72 ? 8.966 0.333 1.755 1.00 98.62 72 MET A O 1
ATOM 562 N N . ARG A 1 73 ? 8.466 -1.861 1.798 1.00 98.00 73 ARG A N 1
ATOM 563 C CA . ARG A 1 73 ? 9.840 -2.326 1.629 1.00 98.00 73 ARG A CA 1
ATOM 564 C C . ARG A 1 73 ? 9.965 -3.079 0.319 1.00 98.00 73 ARG A C 1
ATOM 566 O O . ARG A 1 73 ? 9.288 -4.079 0.106 1.00 98.00 73 ARG A O 1
ATOM 573 N N . PHE A 1 74 ? 10.854 -2.606 -0.534 1.00 97.31 74 PHE A N 1
ATOM 574 C CA . PHE A 1 74 ? 11.163 -3.237 -1.801 1.00 97.31 74 PHE A CA 1
ATOM 575 C C . PHE A 1 74 ? 12.357 -4.166 -1.639 1.00 97.31 74 PHE A C 1
ATOM 577 O O . PHE A 1 74 ? 13.267 -3.927 -0.845 1.00 97.31 74 PHE A O 1
ATOM 584 N N . THR A 1 75 ? 12.352 -5.256 -2.385 1.00 94.25 75 THR A N 1
ATOM 585 C CA . THR A 1 75 ? 13.514 -6.127 -2.533 1.00 94.25 75 THR A CA 1
ATOM 586 C C . THR A 1 75 ? 13.717 -6.366 -4.011 1.00 94.25 75 THR A C 1
ATOM 588 O O . THR A 1 75 ? 12.756 -6.627 -4.736 1.00 94.25 75 THR A O 1
ATOM 591 N N . THR A 1 76 ? 14.962 -6.256 -4.451 1.00 88.38 76 THR A N 1
ATOM 592 C CA . THR A 1 76 ? 15.348 -6.530 -5.826 1.00 88.38 76 THR A CA 1
ATOM 59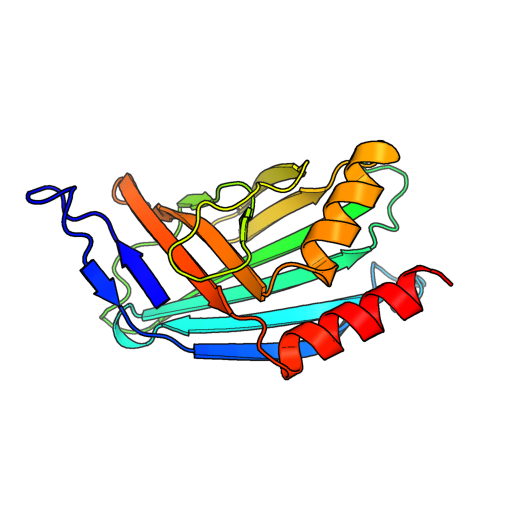3 C C . THR A 1 76 ? 16.190 -7.806 -5.863 1.00 88.38 76 THR A C 1
ATOM 595 O O . THR A 1 76 ? 17.095 -7.980 -5.047 1.00 88.38 76 THR A O 1
ATOM 598 N N . THR A 1 77 ? 15.858 -8.752 -6.743 1.00 79.38 77 THR A N 1
ATOM 599 C CA . THR A 1 77 ? 16.513 -10.068 -6.819 1.00 79.38 77 THR A CA 1
ATOM 600 C C . THR A 1 77 ? 16.831 -10.476 -8.258 1.00 79.38 77 THR A C 1
ATOM 602 O O . THR A 1 77 ? 16.095 -10.168 -9.193 1.00 79.38 77 THR A O 1
ATOM 605 N N . GLY A 1 78 ? 17.928 -11.220 -8.428 1.00 73.38 78 GLY A N 1
ATOM 606 C CA . GLY A 1 78 ? 18.339 -11.794 -9.714 1.00 73.38 78 GLY A CA 1
ATOM 607 C C . GLY A 1 78 ? 18.991 -10.800 -10.682 1.00 73.38 78 GLY A C 1
ATOM 608 O O . GLY A 1 78 ? 19.167 -9.629 -10.376 1.00 73.38 78 GLY A O 1
ATOM 609 N N . GLU A 1 79 ? 19.359 -11.273 -11.874 1.00 64.94 79 GLU A N 1
ATOM 610 C CA . GLU A 1 79 ? 20.015 -10.449 -12.907 1.00 64.94 79 GLU A CA 1
ATOM 611 C C . GLU A 1 79 ? 19.066 -9.430 -13.563 1.00 64.94 79 GLU A C 1
ATOM 613 O O . GLU A 1 79 ? 19.512 -8.424 -14.110 1.00 64.94 79 GLU A O 1
ATOM 618 N N . ALA A 1 80 ? 17.750 -9.657 -13.477 1.00 63.66 80 ALA A N 1
ATOM 619 C CA . ALA A 1 80 ? 16.725 -8.725 -13.954 1.00 63.66 80 ALA A CA 1
ATOM 620 C C . ALA A 1 80 ? 16.614 -7.455 -13.083 1.00 63.66 80 ALA A C 1
ATOM 622 O O . ALA A 1 80 ? 16.085 -6.438 -13.538 1.00 63.66 80 ALA A O 1
ATOM 623 N N . ALA A 1 81 ? 17.122 -7.498 -11.846 1.00 66.75 81 ALA A N 1
ATOM 624 C CA . ALA A 1 81 ? 17.129 -6.386 -10.907 1.00 66.75 81 ALA A CA 1
ATOM 625 C C . ALA A 1 81 ? 18.196 -5.345 -11.275 1.00 66.75 81 ALA A C 1
ATOM 627 O O . ALA A 1 81 ? 19.293 -5.332 -10.721 1.00 66.75 81 ALA A O 1
ATOM 628 N N . SER A 1 82 ? 17.877 -4.440 -12.198 1.00 63.62 82 SER A N 1
ATOM 629 C CA . SER A 1 82 ? 18.818 -3.387 -12.599 1.00 63.62 82 SER A CA 1
ATOM 630 C C . SER A 1 82 ? 18.559 -2.029 -11.938 1.00 63.62 82 SER A C 1
ATOM 632 O O . SER A 1 82 ? 19.277 -1.077 -12.237 1.00 63.62 82 SER A O 1
ATOM 634 N N . ASP A 1 83 ? 17.497 -1.880 -11.138 1.00 82.12 83 ASP A N 1
ATOM 635 C CA . ASP A 1 83 ? 17.010 -0.555 -10.743 1.00 82.12 83 ASP A CA 1
ATOM 636 C C . ASP A 1 83 ? 16.308 -0.569 -9.380 1.00 82.12 83 ASP A C 1
ATOM 638 O O . ASP A 1 83 ? 15.301 -1.253 -9.188 1.00 82.12 83 ASP A O 1
ATOM 642 N N . THR A 1 84 ? 16.844 0.187 -8.424 1.00 89.69 84 THR A N 1
ATOM 643 C CA . THR A 1 84 ? 16.251 0.328 -7.090 1.00 89.69 84 THR A CA 1
ATOM 644 C C . THR A 1 84 ? 15.104 1.331 -7.110 1.00 89.69 84 THR A C 1
ATOM 646 O O . THR A 1 84 ? 15.037 2.228 -7.957 1.00 89.69 84 THR A O 1
ATOM 649 N N . VAL A 1 85 ? 14.174 1.197 -6.166 1.00 94.56 85 VAL A N 1
ATOM 650 C CA . VAL A 1 85 ? 13.103 2.177 -5.989 1.00 94.56 85 VAL A CA 1
ATOM 651 C C . VAL A 1 85 ? 13.666 3.351 -5.199 1.00 94.56 85 VAL A C 1
ATOM 653 O O . VAL A 1 85 ? 14.167 3.184 -4.088 1.00 94.56 85 VAL A O 1
ATOM 656 N N . ARG A 1 86 ? 13.593 4.549 -5.785 1.00 94.38 86 ARG A N 1
ATOM 657 C CA . ARG A 1 86 ? 14.111 5.788 -5.193 1.00 94.38 86 ARG A CA 1
ATOM 658 C C . ARG A 1 86 ? 13.025 6.595 -4.504 1.00 94.38 86 ARG A C 1
ATOM 660 O O . ARG A 1 86 ? 13.300 7.246 -3.503 1.00 94.38 86 ARG A O 1
ATOM 667 N N . GLU A 1 87 ? 11.811 6.570 -5.045 1.00 96.25 87 GLU A N 1
ATOM 668 C CA . GLU A 1 87 ? 10.670 7.291 -4.485 1.00 96.25 87 GLU A CA 1
ATOM 669 C C . GLU A 1 87 ? 9.374 6.518 -4.661 1.00 96.25 87 GLU A C 1
ATOM 671 O O . GLU A 1 87 ? 9.214 5.733 -5.598 1.00 96.25 87 GLU A O 1
ATOM 676 N N . VAL A 1 88 ? 8.432 6.810 -3.769 1.00 98.00 88 VAL A N 1
ATOM 677 C CA . VAL A 1 88 ? 7.100 6.221 -3.740 1.00 98.00 88 VAL A CA 1
ATOM 678 C C . VAL A 1 88 ? 6.080 7.334 -3.537 1.00 98.00 88 VAL A C 1
ATOM 680 O O . VAL A 1 88 ? 6.257 8.210 -2.689 1.00 98.00 88 VAL A O 1
ATOM 683 N N . GLY A 1 89 ? 5.019 7.309 -4.338 1.00 97.94 89 GLY A N 1
ATOM 684 C CA . GLY A 1 89 ? 3.875 8.200 -4.191 1.00 97.94 89 GLY A CA 1
ATOM 685 C C . GLY A 1 89 ? 2.967 7.796 -3.029 1.00 97.94 89 GLY A C 1
ATOM 686 O O . GLY A 1 89 ? 3.232 6.853 -2.285 1.00 97.94 89 GLY A O 1
ATOM 687 N N . VAL A 1 90 ? 1.861 8.512 -2.859 1.00 98.25 90 VAL A N 1
ATOM 688 C CA . VAL A 1 90 ? 0.816 8.091 -1.918 1.00 98.25 90 VAL A CA 1
ATOM 689 C C . VAL A 1 90 ? 0.018 6.941 -2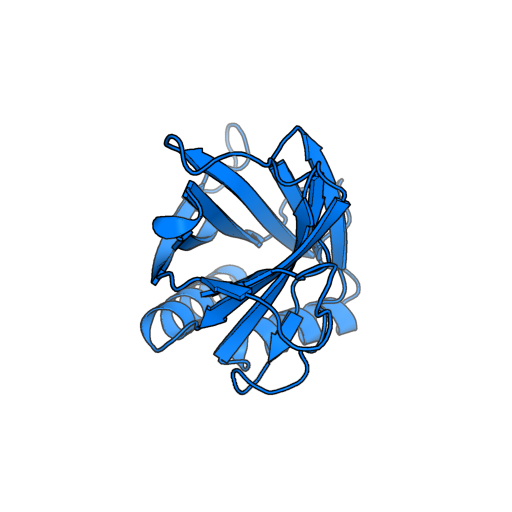.546 1.00 98.25 90 VAL A C 1
ATOM 691 O O . VAL A 1 90 ? -0.401 7.090 -3.698 1.00 98.25 90 VAL A O 1
ATOM 694 N N . PRO A 1 91 ? -0.215 5.818 -1.833 1.00 98.56 91 PRO A N 1
ATOM 695 C CA . PRO A 1 91 ? -1.067 4.743 -2.331 1.00 98.56 91 PRO A CA 1
ATOM 696 C C . PRO A 1 91 ? -2.459 5.253 -2.717 1.00 98.56 91 PRO A C 1
ATOM 698 O O . PRO A 1 91 ? -3.054 6.081 -2.016 1.00 98.56 91 PRO A O 1
ATOM 701 N N . GLN A 1 92 ? -2.983 4.751 -3.830 1.00 98.69 92 GLN A N 1
ATOM 702 C CA . GLN A 1 92 ? -4.279 5.150 -4.368 1.00 98.69 92 GLN A CA 1
ATOM 703 C C . GLN A 1 92 ? -5.196 3.939 -4.471 1.00 98.69 92 GLN A C 1
ATOM 705 O O . GLN A 1 92 ? -4.771 2.871 -4.894 1.00 98.69 92 GLN A O 1
ATOM 710 N N . PHE A 1 93 ? -6.458 4.111 -4.097 1.00 98.44 93 PHE A N 1
ATOM 711 C CA . PHE A 1 93 ? -7.445 3.040 -4.037 1.00 98.44 93 PHE A CA 1
ATOM 712 C C . PHE A 1 93 ? -8.516 3.245 -5.111 1.00 98.44 93 PHE A C 1
ATOM 714 O O . PHE A 1 93 ? -9.024 4.357 -5.273 1.00 98.44 93 PHE A O 1
ATOM 721 N N . LYS A 1 94 ? -8.863 2.186 -5.849 1.00 97.62 94 LYS A N 1
ATOM 722 C CA . LYS A 1 94 ? -9.829 2.225 -6.964 1.00 97.62 94 LYS A CA 1
ATOM 723 C C . LYS A 1 94 ? -10.778 1.027 -6.966 1.00 97.62 94 LYS A C 1
ATOM 725 O O . LYS A 1 94 ? -10.503 0.004 -6.335 1.00 97.62 94 LYS A O 1
ATOM 730 N N . THR A 1 95 ? -11.923 1.191 -7.626 1.00 96.25 95 THR A N 1
ATOM 731 C CA . THR A 1 95 ? -12.969 0.158 -7.707 1.00 96.25 95 THR A CA 1
ATOM 732 C C . THR A 1 95 ? -12.557 -0.946 -8.664 1.00 96.25 95 THR A C 1
ATOM 734 O O . THR A 1 95 ? -12.615 -2.112 -8.288 1.00 96.25 95 THR A O 1
ATOM 737 N N . ASP A 1 96 ? -12.052 -0.554 -9.834 1.00 95.00 96 ASP A N 1
ATOM 738 C CA . ASP A 1 96 ? -11.636 -1.446 -10.913 1.00 95.00 96 ASP A CA 1
ATOM 739 C C . ASP A 1 96 ? -10.226 -1.106 -11.404 1.00 95.00 96 ASP A C 1
ATOM 741 O O . ASP A 1 96 ? -9.739 0.014 -11.240 1.00 95.00 96 ASP A O 1
ATOM 745 N N . GLU A 1 97 ? -9.564 -2.066 -12.048 1.00 92.44 97 GLU A N 1
ATOM 746 C CA . GLU A 1 97 ? -8.169 -1.942 -12.477 1.00 92.44 97 GLU A CA 1
ATOM 747 C C . GLU A 1 97 ? -7.914 -0.735 -13.399 1.00 92.44 97 GLU A C 1
ATOM 749 O O . GLU A 1 97 ? -6.908 -0.041 -13.249 1.00 92.44 97 GLU A O 1
ATOM 754 N N . GLY A 1 98 ? -8.825 -0.461 -14.335 1.00 91.25 98 GLY A N 1
ATOM 755 C CA . GLY A 1 98 ? -8.685 0.622 -15.314 1.00 91.25 98 GLY A CA 1
ATOM 756 C C . GLY A 1 98 ? -9.105 2.005 -14.808 1.00 91.25 98 GLY A C 1
ATOM 757 O O . GLY A 1 98 ? -8.947 2.990 -15.529 1.00 91.25 98 GLY A O 1
ATOM 758 N N . GLU A 1 99 ? -9.667 2.102 -13.602 1.00 94.06 99 GLU A N 1
ATOM 759 C CA . GLU A 1 99 ? -10.163 3.367 -13.066 1.00 94.06 99 GLU A CA 1
ATOM 760 C C . GLU A 1 99 ? -9.056 4.233 -12.459 1.00 94.06 99 GLU A C 1
ATOM 762 O O . GLU A 1 99 ? -7.985 3.776 -12.057 1.00 94.06 99 GLU A O 1
ATOM 767 N N . ARG A 1 100 ? -9.342 5.531 -12.329 1.00 93.50 100 ARG A N 1
ATOM 768 C CA . ARG A 1 100 ? -8.463 6.446 -11.605 1.00 93.50 100 ARG A CA 1
ATOM 769 C C . ARG A 1 100 ? -8.559 6.194 -10.098 1.00 93.50 100 ARG A C 1
ATOM 771 O O . ARG A 1 100 ? -9.633 6.314 -9.515 1.00 93.50 100 ARG A O 1
ATOM 778 N N . GLY A 1 101 ? -7.417 5.953 -9.456 1.00 95.56 101 GLY A N 1
ATOM 779 C CA . GLY A 1 101 ? -7.324 5.828 -8.002 1.00 95.56 101 GLY A CA 1
ATOM 780 C C . GLY A 1 101 ? -7.593 7.120 -7.234 1.00 95.56 101 GLY A C 1
ATOM 781 O O . GLY A 1 101 ? -7.144 8.205 -7.611 1.00 95.56 101 GLY A O 1
ATOM 782 N N . ALA A 1 102 ? -8.289 6.983 -6.106 1.00 98.12 102 ALA A N 1
ATOM 783 C CA . ALA A 1 102 ? -8.386 8.008 -5.078 1.00 98.12 102 ALA A CA 1
ATOM 784 C C . ALA A 1 102 ? -7.168 7.892 -4.142 1.00 98.12 102 ALA A C 1
ATOM 786 O O . ALA A 1 102 ? -7.008 6.851 -3.501 1.00 98.12 102 ALA A O 1
ATOM 787 N N . PRO A 1 103 ? -6.296 8.913 -4.049 1.00 98.38 103 PRO A N 1
ATOM 788 C CA . PRO A 1 103 ? -5.179 8.876 -3.112 1.00 98.38 103 PRO A CA 1
ATOM 789 C C . PRO A 1 103 ? -5.692 8.884 -1.670 1.00 98.38 103 PRO A C 1
ATOM 791 O O . PRO A 1 103 ? -6.688 9.550 -1.366 1.00 98.38 103 PRO A O 1
ATOM 794 N N . LEU A 1 104 ? -4.987 8.178 -0.787 1.00 98.69 104 LEU A N 1
ATOM 795 C CA . LEU A 1 104 ? -5.163 8.346 0.653 1.00 98.69 104 LEU A CA 1
ATOM 796 C C . LEU A 1 104 ? -4.756 9.767 1.078 1.00 98.69 104 LEU A C 1
ATOM 798 O O . LEU A 1 104 ? -3.870 10.382 0.485 1.00 98.69 104 LEU A O 1
ATOM 802 N N . SER A 1 105 ? -5.359 10.280 2.144 1.00 98.75 105 SER A N 1
ATOM 803 C CA . SER A 1 105 ? -4.833 11.449 2.851 1.00 98.75 105 SER A CA 1
ATOM 804 C C . SER A 1 105 ? -3.630 11.006 3.683 1.00 98.75 105 SER A C 1
ATOM 806 O O . SER A 1 105 ? -3.792 10.489 4.792 1.00 98.75 105 SER A O 1
ATOM 808 N N . ALA A 1 106 ? -2.429 11.136 3.120 1.00 98.31 106 ALA A N 1
ATOM 809 C CA . ALA A 1 106 ? -1.186 10.673 3.727 1.00 98.31 106 ALA A CA 1
ATOM 810 C C . ALA A 1 106 ? 0.030 11.476 3.244 1.00 98.31 106 ALA A C 1
ATOM 812 O O . ALA A 1 106 ? -0.004 12.107 2.187 1.00 98.31 106 ALA A O 1
ATOM 813 N N . ILE A 1 107 ? 1.127 11.389 3.997 1.00 97.62 107 ILE A N 1
ATOM 814 C CA . ILE A 1 107 ? 2.449 11.880 3.595 1.00 97.62 107 ILE A CA 1
ATOM 815 C C . ILE A 1 107 ? 3.359 10.671 3.376 1.00 97.62 107 ILE A C 1
ATOM 817 O O . ILE A 1 107 ? 3.614 9.915 4.314 1.00 97.62 107 ILE A O 1
ATOM 821 N N . SER A 1 108 ? 3.851 10.493 2.147 1.00 97.12 108 SER A N 1
ATOM 822 C CA . SER A 1 108 ? 4.860 9.476 1.826 1.00 97.12 108 SER A CA 1
ATOM 823 C C . SER A 1 108 ? 6.272 10.013 2.057 1.00 97.12 108 SER A C 1
ATOM 825 O O . SER A 1 108 ? 6.572 11.165 1.745 1.00 97.12 108 SER A O 1
ATOM 827 N N . SER A 1 109 ? 7.159 9.193 2.612 1.00 96.38 109 SER A N 1
ATOM 828 C CA . SER A 1 109 ? 8.555 9.551 2.883 1.00 96.38 109 SER A CA 1
ATOM 829 C C . SER A 1 109 ? 9.475 8.341 2.758 1.00 96.38 109 SER A C 1
ATOM 831 O O . SER A 1 109 ? 9.085 7.209 3.048 1.00 96.38 109 SER A O 1
ATOM 833 N N . ALA A 1 110 ? 10.712 8.585 2.327 1.00 96.62 110 ALA A N 1
ATOM 834 C CA . ALA A 1 110 ? 11.770 7.583 2.341 1.00 96.62 110 ALA A CA 1
ATOM 835 C C . ALA A 1 110 ? 12.387 7.502 3.743 1.00 96.62 110 ALA A C 1
ATOM 837 O O . ALA A 1 110 ? 12.713 8.528 4.337 1.00 96.62 110 ALA A O 1
ATOM 838 N N . LEU A 1 111 ? 12.559 6.285 4.254 1.00 95.19 111 LEU A N 1
ATOM 839 C CA . LEU A 1 111 ? 13.291 6.008 5.496 1.00 95.19 111 LEU A CA 1
ATOM 840 C C . LEU A 1 111 ? 14.692 5.446 5.220 1.00 95.19 111 LEU A C 1
ATOM 842 O O . LEU A 1 111 ? 15.548 5.445 6.099 1.00 95.19 111 LEU A O 1
ATOM 846 N N . GLY A 1 112 ? 14.925 4.972 3.999 1.00 92.12 112 GLY A N 1
ATOM 847 C CA . GLY A 1 112 ? 16.197 4.449 3.528 1.00 92.12 112 GLY A CA 1
ATOM 848 C C . GLY A 1 112 ? 16.084 3.994 2.078 1.00 92.12 112 GLY A C 1
ATOM 849 O O . GLY A 1 112 ? 15.061 4.201 1.423 1.00 92.12 112 GLY A O 1
ATOM 850 N N . GLU A 1 113 ? 17.131 3.351 1.573 1.00 89.44 113 GLU A N 1
ATOM 851 C CA . GLU A 1 113 ? 17.070 2.712 0.261 1.00 89.44 113 GLU A CA 1
ATOM 852 C C . GLU A 1 113 ? 16.001 1.614 0.263 1.00 89.44 113 GLU A C 1
ATOM 854 O O . GLU A 1 113 ? 15.962 0.785 1.173 1.00 89.44 113 GLU A O 1
ATOM 859 N N . ASN A 1 114 ? 15.124 1.615 -0.748 1.00 94.56 114 ASN A N 1
ATOM 860 C CA . ASN A 1 114 ? 14.044 0.637 -0.890 1.00 94.56 114 ASN A CA 1
ATOM 861 C C . ASN A 1 114 ? 13.093 0.543 0.324 1.00 94.56 114 ASN A C 1
ATOM 863 O O . ASN A 1 114 ? 12.314 -0.406 0.408 1.00 94.56 114 ASN A O 1
ATOM 867 N N . LEU A 1 115 ? 13.115 1.506 1.252 1.00 97.44 115 LEU A N 1
ATOM 868 C CA . LEU A 1 115 ? 12.288 1.507 2.455 1.00 97.44 115 LEU A CA 1
ATOM 869 C C . LEU A 1 115 ? 11.549 2.834 2.589 1.00 97.44 115 LEU A C 1
ATOM 871 O O . LEU A 1 115 ? 12.148 3.896 2.766 1.00 97.44 115 LEU A O 1
ATOM 875 N N . PHE A 1 116 ? 10.227 2.748 2.552 1.00 98.38 116 PHE A N 1
ATOM 876 C CA . PHE A 1 116 ? 9.337 3.894 2.529 1.00 98.38 116 PHE A CA 1
ATOM 877 C C . PHE A 1 116 ? 8.198 3.712 3.518 1.00 98.38 116 PHE A C 1
ATOM 879 O O . PHE A 1 116 ? 7.838 2.600 3.913 1.00 98.38 116 PHE A O 1
ATOM 886 N N . VAL A 1 117 ? 7.607 4.839 3.882 1.00 97.88 117 VAL A N 1
ATOM 887 C CA . VAL A 1 117 ? 6.435 4.899 4.736 1.00 97.88 117 VAL A CA 1
ATOM 888 C C . VAL A 1 117 ? 5.427 5.873 4.147 1.00 97.88 117 VAL A C 1
ATOM 890 O O . VAL A 1 117 ? 5.823 6.895 3.593 1.00 97.88 117 VAL A O 1
ATOM 893 N N . ALA A 1 118 ? 4.136 5.579 4.279 1.00 98.50 118 ALA A N 1
ATOM 894 C CA . ALA A 1 118 ? 3.087 6.581 4.165 1.00 98.50 118 ALA A CA 1
ATOM 895 C C . ALA A 1 118 ? 2.402 6.739 5.527 1.00 98.50 118 ALA A C 1
ATOM 897 O O . ALA A 1 118 ? 1.797 5.799 6.048 1.00 98.50 118 ALA A O 1
ATOM 898 N N . ALA A 1 119 ? 2.536 7.926 6.112 1.00 98.19 119 ALA A N 1
ATOM 899 C CA . ALA A 1 119 ? 1.883 8.306 7.356 1.00 98.19 119 ALA A CA 1
ATOM 900 C C . ALA A 1 119 ? 0.483 8.838 7.035 1.00 98.19 119 ALA A C 1
ATOM 902 O O . ALA A 1 119 ? 0.351 9.890 6.406 1.00 98.19 119 ALA A O 1
ATOM 903 N N . LEU A 1 120 ? -0.559 8.093 7.411 1.00 98.62 120 LEU A N 1
ATOM 904 C CA . LEU A 1 120 ? -1.945 8.475 7.143 1.00 98.62 120 LEU A CA 1
ATOM 905 C C . LEU A 1 120 ? -2.371 9.567 8.117 1.00 98.62 120 LEU A C 1
ATOM 907 O O . LEU A 1 120 ? -2.089 9.475 9.311 1.00 98.62 120 LEU A O 1
ATOM 911 N N . SER A 1 121 ? -3.093 10.564 7.609 1.00 98.31 121 SER A N 1
ATOM 912 C CA . SER A 1 121 ? -3.576 11.691 8.405 1.00 98.31 121 SER A CA 1
ATOM 913 C C . SER A 1 121 ? -4.311 11.238 9.669 1.00 98.31 121 SER A C 1
ATOM 915 O O . SER A 1 121 ? -5.043 10.242 9.660 1.00 98.31 121 SER A O 1
ATOM 917 N N . ASN A 1 122 ? -4.101 11.972 10.761 1.00 96.69 122 ASN A N 1
ATOM 918 C CA . ASN A 1 122 ? -4.827 11.821 12.019 1.00 96.69 122 ASN A CA 1
ATOM 919 C C . ASN A 1 122 ? -5.997 12.812 12.159 1.00 96.69 122 ASN A C 1
ATOM 921 O O . ASN A 1 122 ? -6.680 12.801 13.182 1.00 96.69 122 ASN A O 1
ATOM 925 N N . VAL A 1 123 ? -6.256 13.652 11.151 1.00 97.81 123 VAL A N 1
ATOM 926 C CA . VAL A 1 123 ? -7.462 14.484 11.110 1.00 97.81 123 VAL A CA 1
ATOM 927 C C . VAL A 1 123 ? -8.667 13.564 10.924 1.00 97.81 123 VAL A C 1
ATOM 929 O O . VAL A 1 123 ? -8.725 12.823 9.946 1.00 97.81 123 VAL A O 1
ATOM 932 N N . GLN A 1 124 ? -9.640 13.623 11.839 1.00 96.25 124 GLN A N 1
ATOM 933 C CA . GLN A 1 124 ? -10.736 12.647 11.934 1.00 96.25 124 GLN A CA 1
ATOM 934 C C . GLN A 1 124 ? -11.428 12.359 10.590 1.00 96.25 124 GLN A C 1
ATOM 936 O O . GLN A 1 124 ? -11.506 11.209 10.175 1.00 96.25 124 GLN A O 1
ATOM 941 N N . VAL A 1 125 ? -11.850 13.400 9.861 1.00 98.19 125 VAL A N 1
ATOM 942 C CA . VAL A 1 125 ? -12.549 13.238 8.570 1.00 98.19 125 VAL A CA 1
ATOM 943 C C . VAL A 1 125 ? -11.682 12.568 7.494 1.00 98.19 125 VAL A C 1
ATOM 945 O O . VAL A 1 125 ? -12.184 11.847 6.635 1.00 98.19 125 VAL A O 1
ATOM 948 N N . GLU A 1 126 ? -10.368 12.783 7.537 1.00 98.56 126 GLU A N 1
ATOM 949 C CA . GLU A 1 126 ? -9.417 12.195 6.595 1.00 98.56 126 GLU A CA 1
ATOM 950 C C . GLU A 1 126 ? -9.072 10.755 6.976 1.00 98.56 126 GLU A C 1
ATOM 952 O O . GLU A 1 126 ? -8.973 9.893 6.103 1.00 98.56 126 GLU A O 1
ATOM 957 N N . ALA A 1 127 ? -8.940 10.483 8.276 1.00 97.94 127 ALA A N 1
ATOM 958 C CA . ALA A 1 127 ? -8.764 9.139 8.804 1.00 97.94 127 ALA A CA 1
ATOM 959 C C . ALA A 1 127 ? -9.973 8.257 8.455 1.00 97.94 127 ALA A C 1
ATOM 961 O O . ALA A 1 127 ? -9.790 7.182 7.888 1.00 97.94 127 ALA A O 1
ATOM 962 N N . ASP A 1 128 ? -11.195 8.743 8.684 1.00 98.00 128 ASP A N 1
ATOM 963 C CA . ASP A 1 128 ? -12.428 8.018 8.356 1.00 98.00 128 ASP A CA 1
ATOM 964 C C . ASP A 1 128 ? -12.529 7.726 6.853 1.00 98.00 128 ASP A C 1
ATOM 966 O O . ASP A 1 128 ? -12.816 6.596 6.453 1.00 98.00 128 ASP A O 1
ATOM 970 N N . ARG A 1 129 ? -12.197 8.708 6.003 1.00 98.56 129 ARG A N 1
ATOM 971 C CA . ARG A 1 129 ? -12.132 8.513 4.548 1.00 98.56 129 ARG A CA 1
ATOM 972 C C . ARG A 1 129 ? -11.076 7.482 4.147 1.00 98.56 129 ARG A C 1
ATOM 974 O O . ARG A 1 129 ? -11.321 6.681 3.249 1.00 98.56 129 ARG A O 1
ATOM 981 N N . ASN A 1 130 ? -9.898 7.500 4.768 1.00 98.62 130 ASN A N 1
ATOM 982 C CA . ASN A 1 130 ? -8.855 6.515 4.486 1.00 98.62 130 ASN A CA 1
ATOM 983 C C . ASN A 1 130 ? -9.326 5.098 4.833 1.00 98.62 130 ASN A C 1
ATOM 985 O O . ASN A 1 130 ? -9.131 4.183 4.034 1.00 98.62 130 ASN A O 1
ATOM 989 N N . LEU A 1 131 ? -9.970 4.919 5.991 1.00 98.00 131 LEU A N 1
ATOM 990 C CA . LEU A 1 131 ? -10.528 3.628 6.398 1.00 98.00 131 LEU A CA 1
ATOM 991 C C . LEU A 1 131 ? -11.643 3.163 5.451 1.00 98.00 131 LEU A C 1
ATOM 993 O O . LEU A 1 131 ? -11.674 1.987 5.089 1.00 98.00 131 LEU A O 1
ATOM 997 N N . ASP A 1 132 ? -12.503 4.075 4.993 1.00 98.31 132 ASP A N 1
ATOM 998 C CA . ASP A 1 132 ? -13.522 3.779 3.981 1.00 98.31 132 ASP A CA 1
ATOM 999 C C . ASP A 1 132 ? -12.896 3.305 2.661 1.00 98.31 132 ASP A C 1
ATOM 1001 O O . ASP A 1 132 ? -13.295 2.270 2.126 1.00 98.31 132 ASP A O 1
ATOM 1005 N N . LEU A 1 133 ? -11.861 3.992 2.162 1.00 98.62 133 LEU A N 1
ATOM 1006 C CA . LEU A 1 133 ? -11.151 3.579 0.947 1.00 98.62 133 LEU A CA 1
ATOM 1007 C C . LEU A 1 133 ? -10.510 2.194 1.103 1.00 98.62 133 LEU A C 1
ATOM 1009 O O . LEU A 1 133 ? -10.655 1.349 0.216 1.00 98.62 133 LEU A O 1
ATOM 1013 N N . LEU A 1 134 ? -9.852 1.940 2.239 1.00 98.12 134 LEU A N 1
ATOM 1014 C CA . LEU A 1 134 ? -9.264 0.637 2.564 1.00 98.12 134 LEU A CA 1
ATOM 1015 C C . LEU A 1 134 ? -10.314 -0.476 2.545 1.00 98.12 134 LEU A C 1
ATOM 1017 O O . LEU A 1 134 ? -10.070 -1.556 1.997 1.00 98.12 134 LEU A O 1
ATOM 1021 N N . GLN A 1 135 ? -11.485 -0.210 3.122 1.00 97.50 135 GLN A N 1
ATOM 1022 C CA . GLN A 1 135 ? -12.568 -1.176 3.233 1.00 97.50 135 GLN A CA 1
ATOM 1023 C C . GLN A 1 135 ? -13.244 -1.437 1.879 1.00 97.50 135 GLN A C 1
ATOM 1025 O O . GLN A 1 135 ? -13.416 -2.594 1.496 1.00 97.50 135 GLN A O 1
ATOM 1030 N N . THR A 1 136 ? -13.589 -0.386 1.135 1.00 97.50 136 THR A N 1
ATOM 1031 C CA . THR A 1 136 ? -14.551 -0.465 0.020 1.00 97.50 136 THR A CA 1
ATOM 1032 C C . THR A 1 136 ? -13.929 -0.639 -1.363 1.00 97.50 136 THR A C 1
ATOM 1034 O O . THR A 1 136 ? -14.595 -1.148 -2.261 1.00 97.50 136 THR A O 1
ATOM 1037 N N . ARG A 1 137 ? -12.668 -0.244 -1.571 1.00 98.19 137 ARG A N 1
ATOM 1038 C CA . ARG A 1 137 ? -12.031 -0.263 -2.902 1.00 98.19 137 ARG A CA 1
ATOM 1039 C C . ARG A 1 137 ? -11.230 -1.532 -3.120 1.00 98.19 137 ARG A C 1
ATOM 1041 O O . ARG A 1 137 ? -10.456 -1.893 -2.243 1.00 98.19 137 ARG A O 1
ATOM 1048 N N . SER A 1 138 ? -11.390 -2.196 -4.260 1.00 97.94 138 SER A N 1
ATOM 1049 C CA . SER A 1 138 ? -10.825 -3.531 -4.518 1.00 97.94 138 SER A CA 1
ATOM 1050 C C . SER A 1 138 ? -9.370 -3.519 -4.987 1.00 97.94 138 SER A C 1
ATOM 1052 O O . SER A 1 138 ? -8.672 -4.517 -4.820 1.00 97.94 138 SER A O 1
ATOM 1054 N N . TRP A 1 139 ? -8.899 -2.399 -5.531 1.00 98.44 139 TRP A N 1
ATOM 1055 C CA . TRP A 1 139 ? -7.594 -2.283 -6.178 1.00 98.44 139 TRP A CA 1
ATOM 1056 C C . TRP A 1 139 ? -6.747 -1.173 -5.573 1.00 98.44 139 TRP A C 1
ATOM 1058 O O . TRP A 1 139 ? -7.269 -0.156 -5.108 1.00 98.44 139 TRP A O 1
ATOM 1068 N N . ILE A 1 140 ? -5.431 -1.365 -5.633 1.00 98.69 140 ILE A N 1
ATOM 1069 C CA . ILE A 1 140 ? -4.428 -0.437 -5.118 1.00 98.69 140 ILE A CA 1
ATOM 1070 C C . ILE A 1 140 ? -3.419 -0.135 -6.220 1.00 98.69 140 ILE A C 1
ATOM 1072 O O . ILE A 1 140 ? -2.858 -1.056 -6.812 1.00 98.69 140 ILE A O 1
ATOM 1076 N N . ASP A 1 141 ? -3.168 1.152 -6.447 1.00 98.56 141 ASP A N 1
ATOM 1077 C CA . ASP A 1 141 ? -2.042 1.657 -7.223 1.00 98.56 141 ASP A CA 1
ATOM 1078 C C . ASP A 1 141 ? -0.986 2.239 -6.292 1.00 98.56 141 ASP A C 1
ATOM 1080 O O . ASP A 1 141 ? -1.276 3.069 -5.424 1.00 98.56 141 ASP A O 1
ATOM 1084 N N . LEU A 1 142 ? 0.261 1.840 -6.520 1.00 98.56 142 LEU A N 1
ATOM 1085 C CA . LEU A 1 142 ? 1.428 2.402 -5.869 1.00 98.56 142 LEU A CA 1
ATOM 1086 C C . LEU A 1 142 ? 2.355 3.033 -6.911 1.00 98.56 142 LEU A C 1
ATOM 1088 O O . LEU A 1 142 ? 3.116 2.312 -7.568 1.00 98.56 142 LEU A O 1
ATOM 1092 N N . PRO A 1 143 ? 2.313 4.366 -7.076 1.00 98.00 143 PRO A N 1
ATOM 1093 C CA . PRO A 1 143 ? 3.257 5.068 -7.930 1.00 98.00 143 PRO A CA 1
ATOM 1094 C C . PRO A 1 143 ? 4.674 4.950 -7.368 1.00 98.00 143 PRO A C 1
ATOM 1096 O O . PRO A 1 143 ? 4.890 5.172 -6.177 1.00 98.00 143 PRO A O 1
ATOM 1099 N N . ILE A 1 144 ? 5.642 4.654 -8.227 1.00 96.88 144 ILE A N 1
ATOM 1100 C CA . ILE A 1 144 ? 7.059 4.558 -7.877 1.00 96.88 144 ILE A CA 1
ATOM 1101 C C . ILE A 1 144 ? 7.921 5.297 -8.899 1.00 96.88 144 ILE A C 1
ATOM 1103 O O . ILE A 1 144 ? 7.567 5.433 -10.074 1.00 96.88 144 ILE A O 1
ATOM 1107 N N . ARG A 1 145 ? 9.093 5.746 -8.457 1.00 95.25 145 ARG A N 1
ATOM 1108 C CA . ARG A 1 145 ? 10.161 6.220 -9.333 1.00 95.25 145 ARG A CA 1
ATOM 1109 C C . ARG A 1 145 ? 11.432 5.451 -9.035 1.00 95.25 145 ARG A C 1
ATOM 1111 O O . ARG A 1 145 ? 11.883 5.392 -7.891 1.00 95.25 145 ARG A O 1
ATOM 1118 N N . PHE A 1 146 ? 12.003 4.879 -10.080 1.00 93.25 146 PHE A N 1
ATOM 1119 C CA . PHE A 1 146 ? 13.246 4.136 -9.999 1.00 93.25 146 PHE A CA 1
ATOM 1120 C C . PHE A 1 146 ? 14.464 5.069 -9.944 1.00 93.25 146 PHE A C 1
ATOM 1122 O O . PHE A 1 146 ? 14.374 6.254 -10.288 1.00 93.25 146 PHE A O 1
ATOM 1129 N N . ALA A 1 147 ? 15.618 4.547 -9.527 1.00 91.31 147 ALA A N 1
ATOM 1130 C CA . ALA A 1 147 ? 16.870 5.296 -9.458 1.00 91.31 147 ALA A CA 1
ATOM 1131 C C . ALA A 1 147 ? 17.319 5.829 -10.827 1.00 91.31 147 ALA A C 1
ATOM 1133 O O . ALA A 1 147 ? 17.836 6.947 -10.895 1.00 91.31 147 ALA A O 1
ATOM 1134 N N . SER A 1 148 ? 17.024 5.095 -11.905 1.00 89.75 148 SER A N 1
ATOM 1135 C CA . SER A 1 148 ? 17.205 5.547 -13.294 1.00 89.75 148 SER A CA 1
ATOM 1136 C C . SER A 1 148 ? 16.361 6.765 -13.692 1.00 89.75 148 SER A C 1
ATOM 1138 O O . SER A 1 148 ? 16.599 7.361 -14.739 1.00 89.75 148 SER A O 1
ATOM 1140 N N . GLY A 1 149 ? 15.355 7.130 -12.893 1.00 90.75 149 GLY A N 1
ATOM 1141 C CA . GLY A 1 149 ? 14.390 8.184 -13.202 1.00 90.75 149 GLY A CA 1
ATOM 1142 C C . GLY A 1 149 ? 13.119 7.689 -13.894 1.00 90.75 149 GLY A C 1
ATOM 1143 O O . GLY A 1 149 ? 12.151 8.449 -13.955 1.00 90.75 149 GLY A O 1
ATOM 1144 N N . ARG A 1 150 ? 13.074 6.424 -14.342 1.00 91.12 150 ARG A N 1
ATOM 1145 C CA . ARG A 1 150 ? 11.858 5.817 -14.903 1.00 91.12 150 ARG A CA 1
ATOM 1146 C C . ARG A 1 150 ? 10.730 5.807 -13.876 1.00 91.12 150 ARG A C 1
ATOM 1148 O O . ARG A 1 150 ? 10.952 5.544 -12.691 1.00 91.12 150 ARG A O 1
ATOM 1155 N N . ARG A 1 151 ? 9.511 6.063 -14.341 1.00 94.12 151 ARG A N 1
ATOM 1156 C CA . ARG A 1 151 ? 8.301 5.988 -13.520 1.00 94.12 151 ARG A CA 1
ATOM 1157 C C . ARG A 1 151 ? 7.623 4.641 -13.702 1.00 94.12 151 ARG A C 1
ATOM 1159 O O . ARG A 1 151 ? 7.646 4.060 -14.787 1.00 94.12 151 ARG A O 1
ATOM 1166 N N . GLY A 1 152 ? 7.002 4.163 -12.636 1.00 94.94 152 GLY A N 1
ATOM 1167 C CA . GLY A 1 152 ? 6.154 2.988 -12.691 1.00 94.94 152 GLY A CA 1
ATOM 1168 C C . GLY A 1 152 ? 4.976 3.074 -11.736 1.00 94.94 152 GLY A C 1
ATOM 1169 O O . GLY A 1 152 ? 4.919 3.943 -10.867 1.00 94.94 152 GLY A O 1
ATOM 1170 N N . ILE A 1 153 ? 4.028 2.164 -11.912 1.00 97.19 153 ILE A N 1
ATOM 1171 C CA . ILE A 1 153 ? 2.889 1.972 -11.018 1.00 97.19 153 ILE A CA 1
ATOM 1172 C C . ILE A 1 153 ? 2.778 0.477 -10.746 1.00 97.19 153 ILE A C 1
ATOM 1174 O O . ILE A 1 153 ? 2.644 -0.320 -11.677 1.00 97.19 153 ILE A O 1
ATOM 1178 N N . ILE A 1 154 ? 2.845 0.088 -9.474 1.00 97.88 154 ILE A N 1
ATOM 1179 C CA . ILE A 1 154 ? 2.499 -1.271 -9.058 1.00 97.88 154 ILE A CA 1
ATOM 1180 C C . ILE A 1 154 ? 1.005 -1.290 -8.768 1.00 97.88 154 ILE A C 1
ATOM 1182 O O . ILE A 1 154 ? 0.549 -0.634 -7.836 1.00 97.88 154 ILE A O 1
ATOM 1186 N N . THR A 1 155 ? 0.261 -2.059 -9.552 1.00 98.31 155 THR A N 1
ATOM 1187 C CA . THR A 1 155 ? -1.185 -2.233 -9.405 1.00 98.31 155 THR A CA 1
ATOM 1188 C C . THR A 1 155 ? -1.473 -3.641 -8.911 1.00 98.31 155 THR A C 1
ATOM 1190 O O . THR A 1 155 ? -1.028 -4.619 -9.524 1.00 98.31 155 THR A O 1
ATOM 1193 N N . PHE A 1 156 ? -2.202 -3.778 -7.809 1.00 98.50 156 PHE A N 1
ATOM 1194 C CA . PHE A 1 156 ? -2.554 -5.081 -7.249 1.00 98.50 156 PHE A CA 1
ATOM 1195 C C . PHE A 1 156 ? -3.953 -5.081 -6.639 1.00 98.50 156 PHE A C 1
ATOM 1197 O O . PHE A 1 156 ? -4.432 -4.076 -6.114 1.00 98.50 156 PHE A O 1
ATOM 1204 N N . GLU A 1 157 ? -4.613 -6.229 -6.743 1.00 97.81 157 GLU A N 1
ATOM 1205 C CA . GLU A 1 157 ? -5.973 -6.431 -6.264 1.00 97.81 157 GLU A CA 1
ATOM 1206 C C . GLU A 1 157 ? -5.965 -7.002 -4.841 1.00 97.81 157 GLU A C 1
ATOM 1208 O O . GLU A 1 157 ? -5.124 -7.831 -4.477 1.00 97.81 157 GLU A O 1
ATOM 1213 N N . LYS A 1 158 ? -6.939 -6.599 -4.026 1.00 98.25 158 LYS A N 1
ATOM 1214 C CA . LYS A 1 158 ? -7.223 -7.271 -2.757 1.00 98.25 158 LYS A CA 1
ATOM 1215 C C . LYS A 1 158 ? -7.776 -8.678 -2.978 1.00 98.25 158 LYS A C 1
ATOM 1217 O O . LYS A 1 158 ? -7.409 -9.604 -2.258 1.00 98.25 158 LYS A O 1
ATOM 1222 N N . GLY A 1 159 ? -8.698 -8.823 -3.930 1.00 97.38 159 GLY A N 1
ATOM 1223 C CA . GLY A 1 159 ? -9.535 -10.009 -4.069 1.00 97.38 159 GLY A CA 1
ATOM 1224 C C . GLY A 1 159 ? -10.294 -10.324 -2.774 1.00 97.38 159 GLY A C 1
ATOM 1225 O O . GLY A 1 159 ? -10.411 -9.492 -1.865 1.00 97.38 159 GLY A O 1
ATOM 1226 N N . VAL A 1 160 ? -10.799 -11.552 -2.662 1.00 97.69 160 VAL A N 1
ATOM 1227 C CA . VAL A 1 160 ? -11.519 -12.007 -1.460 1.00 97.69 160 VAL A CA 1
ATOM 1228 C C . VAL A 1 160 ? -10.603 -12.011 -0.231 1.00 97.69 160 VAL A C 1
ATOM 1230 O O . VAL A 1 160 ? -10.977 -11.483 0.815 1.00 97.69 160 VAL A O 1
ATOM 1233 N N . SER A 1 161 ? -9.386 -12.547 -0.364 1.00 97.56 161 SER A N 1
ATOM 1234 C CA . SER A 1 161 ? -8.448 -12.717 0.754 1.00 97.56 161 SER A CA 1
ATOM 1235 C C . SER A 1 161 ? -7.955 -11.389 1.327 1.00 97.56 161 SER A C 1
ATOM 1237 O O . SER A 1 161 ? -7.961 -11.208 2.545 1.00 97.56 161 SER A O 1
ATOM 1239 N N . GLY A 1 162 ? -7.576 -10.429 0.481 1.00 98.19 162 GLY A N 1
ATOM 1240 C CA . GLY A 1 162 ? -7.174 -9.096 0.922 1.00 98.19 162 GLY A CA 1
ATOM 1241 C C . GLY A 1 162 ? -8.331 -8.313 1.530 1.00 98.19 162 GLY A C 1
ATOM 1242 O O . GLY A 1 162 ? -8.147 -7.633 2.537 1.00 98.19 162 GLY A O 1
ATOM 1243 N N . SER A 1 163 ? -9.541 -8.456 0.982 1.00 98.25 163 SER A N 1
ATOM 1244 C CA . SER A 1 163 ? -10.726 -7.782 1.525 1.00 98.25 163 SER A CA 1
ATOM 1245 C C . SER A 1 163 ? -11.082 -8.300 2.921 1.00 98.25 163 SER A C 1
ATOM 1247 O O . SER A 1 163 ? -11.332 -7.495 3.814 1.00 98.25 163 SER A O 1
ATOM 1249 N N . GLN A 1 164 ? -11.027 -9.619 3.135 1.00 97.88 164 GLN A N 1
ATOM 1250 C CA . GLN A 1 164 ? -11.204 -10.234 4.457 1.00 97.88 164 GLN A CA 1
ATOM 1251 C C . GLN A 1 164 ? -10.094 -9.818 5.430 1.00 97.88 164 GLN A C 1
ATOM 1253 O O . GLN A 1 164 ? -10.384 -9.368 6.532 1.00 97.88 164 GLN A O 1
ATOM 1258 N N . THR A 1 165 ? -8.833 -9.871 4.992 1.00 98.19 165 THR A N 1
ATOM 1259 C CA . THR A 1 165 ? -7.671 -9.466 5.802 1.00 98.19 165 THR A CA 1
ATOM 1260 C C . THR A 1 165 ? -7.813 -8.029 6.311 1.00 98.19 165 THR A C 1
ATOM 1262 O O . THR A 1 165 ? -7.598 -7.763 7.492 1.00 98.19 165 THR A O 1
ATOM 1265 N N . ILE A 1 166 ? -8.194 -7.091 5.437 1.00 97.94 166 ILE A N 1
ATOM 1266 C CA . ILE A 1 166 ? -8.404 -5.694 5.833 1.00 97.94 166 ILE A CA 1
ATOM 1267 C C . ILE A 1 166 ? -9.615 -5.565 6.757 1.00 97.94 166 ILE A C 1
ATOM 1269 O O . ILE A 1 166 ? -9.514 -4.887 7.775 1.00 97.94 166 ILE A O 1
ATOM 1273 N N . ALA A 1 167 ? -10.742 -6.209 6.444 1.00 97.06 167 ALA A N 1
ATOM 1274 C CA . ALA A 1 167 ? -11.939 -6.143 7.282 1.00 97.06 167 ALA A CA 1
ATOM 1275 C C . ALA A 1 167 ? -11.670 -6.635 8.715 1.00 97.06 167 ALA A C 1
ATOM 1277 O O . ALA A 1 167 ? -12.061 -5.970 9.677 1.00 97.06 167 ALA A O 1
ATOM 1278 N N . ASP A 1 168 ? -10.943 -7.743 8.860 1.00 96.44 168 ASP A N 1
ATOM 1279 C CA . ASP A 1 168 ? -10.571 -8.302 10.159 1.00 96.44 168 ASP A CA 1
ATOM 1280 C C . ASP A 1 168 ? -9.636 -7.369 10.940 1.00 96.44 168 ASP A C 1
ATOM 1282 O O . ASP A 1 168 ? -9.804 -7.184 12.147 1.00 96.44 168 ASP A O 1
ATOM 1286 N N . ALA A 1 169 ? -8.666 -6.741 10.266 1.00 96.25 169 ALA A N 1
ATOM 1287 C CA . ALA A 1 169 ? -7.790 -5.756 10.896 1.00 96.25 169 ALA A CA 1
ATOM 1288 C C . ALA A 1 169 ? -8.570 -4.520 11.368 1.00 96.25 169 ALA A C 1
ATOM 1290 O O . ALA A 1 169 ? -8.432 -4.114 12.520 1.00 96.25 169 ALA A O 1
ATOM 1291 N N . LEU A 1 170 ? -9.447 -3.972 10.519 1.00 95.38 170 LEU A N 1
ATOM 1292 C CA . LEU A 1 170 ? -10.303 -2.832 10.862 1.00 95.38 170 LEU A CA 1
ATOM 1293 C C . LEU A 1 170 ? -11.205 -3.140 12.062 1.00 95.38 170 LEU A C 1
ATOM 1295 O O . LEU A 1 170 ? -11.398 -2.280 12.918 1.00 95.38 170 LEU A O 1
ATOM 1299 N N . ALA A 1 171 ? -11.745 -4.359 12.146 1.00 94.38 171 ALA A N 1
ATOM 1300 C CA . ALA A 1 171 ? -12.545 -4.787 13.289 1.00 94.38 171 ALA A CA 1
ATOM 1301 C C . ALA A 1 171 ? -11.727 -4.801 14.590 1.00 94.38 171 ALA A C 1
ATOM 1303 O O . ALA A 1 171 ? -12.225 -4.363 15.625 1.00 94.38 171 ALA A O 1
ATOM 1304 N N . ARG A 1 172 ? -10.466 -5.248 14.537 1.00 92.50 172 ARG A N 1
ATOM 1305 C CA . ARG A 1 172 ? -9.567 -5.289 15.703 1.00 92.50 172 ARG A CA 1
ATOM 1306 C C . ARG A 1 172 ? -9.076 -3.909 16.127 1.00 92.50 172 ARG A C 1
ATOM 1308 O O . ARG A 1 172 ? -8.958 -3.666 17.318 1.00 92.50 172 ARG A O 1
ATOM 1315 N N . TRP A 1 173 ? -8.832 -2.999 15.186 1.00 91.31 173 TRP A N 1
ATOM 1316 C CA . TRP A 1 173 ? -8.381 -1.637 15.502 1.00 91.31 173 TRP A CA 1
ATOM 1317 C C . TRP A 1 173 ? -9.471 -0.743 16.110 1.00 91.31 173 TRP A C 1
ATOM 1319 O O . TRP A 1 173 ? -9.149 0.325 16.625 1.00 91.31 173 TRP A O 1
ATOM 1329 N N . ARG A 1 174 ? -10.748 -1.148 16.041 1.00 82.94 174 ARG A N 1
ATOM 1330 C CA . ARG A 1 174 ? -11.866 -0.458 16.711 1.00 82.94 174 ARG A CA 1
ATOM 1331 C C . ARG A 1 174 ? -11.956 -0.757 18.213 1.00 82.94 174 ARG A C 1
ATOM 1333 O O . ARG A 1 174 ? -12.671 -0.031 18.901 1.00 82.94 174 ARG A O 1
ATOM 1340 N N . GLY A 1 175 ? -11.295 -1.820 18.683 1.00 59.97 175 GLY A N 1
ATOM 1341 C CA . GLY A 1 175 ? -11.132 -2.140 20.107 1.00 59.97 175 GLY A CA 1
ATOM 1342 C C . GLY A 1 175 ? -10.000 -1.354 20.752 1.00 59.97 175 GLY A C 1
ATOM 1343 O O . GLY A 1 175 ? -10.055 -1.233 21.992 1.00 59.97 175 GLY A O 1
#

Radius of gyration: 16.05 Å; chains: 1; bounding box: 35×27×53 Å

Sequence (175 aa):
MLYIEVPDAPQQPRTVPGRVFWRLDSDTVGQGQPVETIVRATVEIPDAGLALDFTIRRNTDQAFPASHIIGMRFTTTGEAASDTVREVGVPQFKTDEGERGAPLSAISSALGENLFVAALSNVQVEADRNLDLLQTRSWIDLPIRFASGRRGIITFEKGVSGSQTIADALARWRG

Secondary structure (DSSP, 8-state):
-EEE--TT-TTSPEEE--EEEEEEEEEESSTTPPEEEEEEEEEEEGGGTEEEEEEEEE---TTS--SEEEEEEEEE-STT----EEEE---EEESSTTSPPEEPSEEEEEEETTEEEEEE--SHHHHHHHHHHHHH--EEEEEEEETTS-EEEEEEE-HHHHHHHHHHHHHHHT-

pLDDT: mean 92.46, std 9.05, range [59.97, 98.75]